Protein AF-W1X4L1-F1 (afdb_monomer_lite)

Sequence (65 aa):
MERLIQSHFSLENVIKFLKSMDLTKCQDIRLLHLSDENSDAAMFKQAVEAATGKYVVVEQERSPL

Structure (mmCIF, N/CA/C/O backbone):
data_AF-W1X4L1-F1
#
_entry.id   AF-W1X4L1-F1
#
loop_
_atom_site.group_PDB
_atom_site.id
_atom_site.type_symbol
_atom_site.label_atom_id
_atom_site.label_alt_id
_atom_site.label_comp_id
_atom_site.label_asym_id
_atom_site.label_entity_id
_atom_site.label_seq_id
_atom_site.pdbx_PDB_ins_code
_atom_site.Cartn_x
_atom_site.Cartn_y
_atom_site.Cartn_z
_atom_site.occupancy
_atom_site.B_iso_or_equiv
_atom_site.auth_seq_id
_atom_site.auth_comp_id
_atom_site.auth_asym_id
_atom_site.auth_atom_id
_atom_site.pdbx_PDB_model_num
ATOM 1 N N . MET A 1 1 ? 27.264 12.489 -0.010 1.00 43.31 1 MET A N 1
ATOM 2 C CA . MET A 1 1 ? 25.940 13.103 -0.241 1.00 43.31 1 MET A CA 1
ATOM 3 C C . MET A 1 1 ? 24.991 11.979 -0.610 1.00 43.31 1 MET A C 1
ATOM 5 O O . MET A 1 1 ? 24.912 11.606 -1.773 1.00 43.31 1 MET A O 1
ATOM 9 N N . GLU A 1 2 ? 24.382 11.369 0.406 1.00 51.28 2 GLU A N 1
ATOM 10 C CA . GLU A 1 2 ? 23.399 10.288 0.293 1.00 51.28 2 GLU A CA 1
ATOM 11 C C . GLU A 1 2 ? 22.147 10.796 -0.427 1.00 51.28 2 GLU A C 1
ATOM 13 O O . GLU A 1 2 ? 21.149 11.161 0.183 1.00 51.28 2 GLU A O 1
ATOM 18 N N . ARG A 1 3 ? 22.191 10.855 -1.756 1.00 43.44 3 ARG A N 1
ATOM 19 C CA . ARG A 1 3 ? 20.972 10.921 -2.560 1.00 43.44 3 ARG A CA 1
ATOM 20 C C . ARG A 1 3 ? 20.553 9.492 -2.840 1.00 43.44 3 ARG A C 1
ATOM 22 O O . ARG A 1 3 ? 20.710 8.982 -3.941 1.00 43.44 3 ARG A O 1
ATOM 29 N N . LEU A 1 4 ? 20.109 8.841 -1.770 1.00 48.09 4 LEU A N 1
ATOM 30 C CA . LEU A 1 4 ? 19.597 7.479 -1.727 1.00 48.09 4 LEU A CA 1
ATOM 31 C C . LEU A 1 4 ? 18.224 7.447 -2.418 1.00 48.09 4 LEU A C 1
ATOM 33 O O . LEU A 1 4 ? 17.198 7.194 -1.800 1.00 48.09 4 LEU A O 1
ATOM 37 N N . ILE A 1 5 ? 18.188 7.754 -3.714 1.00 50.09 5 ILE A N 1
ATOM 38 C CA . ILE A 1 5 ? 17.055 7.377 -4.551 1.00 50.09 5 ILE A CA 1
ATOM 39 C C . ILE A 1 5 ? 17.279 5.898 -4.851 1.00 50.09 5 ILE A C 1
ATOM 41 O O . ILE A 1 5 ? 17.909 5.522 -5.834 1.00 50.09 5 ILE A O 1
ATOM 45 N N . GLN A 1 6 ? 16.816 5.051 -3.932 1.00 45.16 6 GLN A N 1
ATOM 46 C CA . GLN A 1 6 ? 16.432 3.689 -4.272 1.00 45.16 6 GLN A CA 1
ATOM 47 C C . GLN A 1 6 ? 15.258 3.815 -5.245 1.00 45.16 6 GLN A C 1
ATOM 49 O O . GLN A 1 6 ? 14.103 3.886 -4.840 1.00 45.16 6 GLN A O 1
ATOM 54 N N . SER A 1 7 ? 15.566 3.914 -6.536 1.00 50.59 7 SER A N 1
ATOM 55 C CA . SER A 1 7 ? 14.587 4.028 -7.624 1.00 50.59 7 SER A CA 1
ATOM 56 C C . SER A 1 7 ? 13.602 2.851 -7.651 1.00 50.59 7 SER A C 1
ATOM 58 O O . SER A 1 7 ? 12.525 2.961 -8.223 1.00 50.59 7 SER A O 1
ATOM 60 N N . HIS A 1 8 ? 13.950 1.740 -6.993 1.00 58.28 8 HIS A N 1
ATOM 61 C CA . HIS A 1 8 ? 13.052 0.630 -6.705 1.00 58.28 8 HIS A CA 1
ATOM 62 C C . HIS A 1 8 ? 12.448 0.803 -5.312 1.00 58.28 8 HIS A C 1
ATOM 64 O O . HIS A 1 8 ? 13.087 0.524 -4.293 1.00 58.28 8 HIS A O 1
ATOM 70 N N . PHE A 1 9 ? 11.194 1.244 -5.263 1.00 67.62 9 PHE A N 1
ATOM 71 C CA . PHE A 1 9 ? 10.422 1.259 -4.028 1.00 67.62 9 PHE A CA 1
ATOM 72 C C . PHE A 1 9 ? 10.004 -0.182 -3.703 1.00 67.62 9 PHE A C 1
ATOM 74 O O . PHE A 1 9 ? 8.980 -0.673 -4.174 1.00 67.62 9 PHE A O 1
ATOM 81 N N . SER A 1 10 ? 10.857 -0.898 -2.964 1.00 82.44 10 SER A N 1
ATOM 82 C CA . SER A 1 10 ? 10.620 -2.297 -2.594 1.00 82.44 10 SER A CA 1
ATOM 83 C C . SER A 1 10 ? 9.262 -2.476 -1.905 1.00 82.44 10 SER A C 1
ATOM 85 O O . SER A 1 10 ? 8.753 -1.555 -1.261 1.00 82.44 10 SER A O 1
ATOM 87 N N . LEU A 1 11 ? 8.690 -3.682 -1.981 1.00 86.50 11 LEU A N 1
ATOM 88 C CA . LEU A 1 11 ? 7.424 -3.996 -1.312 1.00 86.50 11 LEU A CA 1
ATOM 89 C C . LEU A 1 11 ? 7.457 -3.645 0.186 1.00 86.50 11 LEU A C 1
ATOM 91 O O . LEU A 1 11 ? 6.498 -3.096 0.726 1.00 86.50 11 LEU A O 1
ATOM 95 N N . GLU A 1 12 ? 8.575 -3.928 0.856 1.00 88.19 12 GLU A N 1
ATOM 96 C CA . GLU A 1 12 ? 8.752 -3.602 2.272 1.00 88.19 12 GLU A CA 1
ATOM 97 C C . GLU A 1 12 ? 8.643 -2.090 2.525 1.00 88.19 12 GLU A C 1
ATOM 99 O O . GLU A 1 12 ? 7.959 -1.665 3.461 1.00 88.19 12 GLU A O 1
ATOM 104 N N . ASN A 1 13 ? 9.266 -1.276 1.667 1.00 88.50 13 ASN A N 1
ATOM 105 C CA . ASN A 1 13 ? 9.207 0.179 1.764 1.00 88.50 13 ASN A CA 1
ATOM 106 C C . ASN A 1 13 ? 7.789 0.705 1.490 1.00 88.50 13 ASN A C 1
ATOM 108 O O . ASN A 1 13 ? 7.323 1.566 2.239 1.00 88.50 13 ASN A O 1
ATOM 112 N N . VAL A 1 14 ? 7.070 0.148 0.501 1.00 88.56 14 VAL A N 1
ATOM 113 C CA . VAL A 1 14 ? 5.644 0.459 0.247 1.00 88.56 14 VAL A CA 1
ATOM 114 C C . VAL A 1 14 ? 4.814 0.219 1.506 1.00 88.56 14 VAL A C 1
ATOM 116 O O . VAL A 1 14 ? 4.077 1.098 1.951 1.00 88.56 14 VAL A O 1
ATOM 119 N N . ILE A 1 15 ? 4.952 -0.959 2.117 1.00 92.19 15 ILE A N 1
ATOM 120 C CA . ILE A 1 15 ? 4.163 -1.339 3.291 1.00 92.19 15 ILE A CA 1
ATOM 121 C C . ILE A 1 15 ? 4.483 -0.442 4.490 1.00 92.19 15 ILE A C 1
ATOM 123 O O . ILE A 1 15 ? 3.560 0.029 5.158 1.00 92.19 15 ILE A O 1
ATOM 127 N N . LYS A 1 16 ? 5.768 -0.190 4.771 1.00 92.94 16 LYS A N 1
ATOM 128 C CA . LYS A 1 16 ? 6.187 0.708 5.862 1.00 92.94 16 LYS A CA 1
ATOM 129 C C . LYS A 1 16 ? 5.614 2.110 5.680 1.00 92.94 16 LYS A C 1
ATOM 131 O O . LYS A 1 16 ? 5.084 2.676 6.633 1.00 92.94 16 LYS A O 1
ATOM 136 N N . PHE A 1 17 ? 5.676 2.637 4.461 1.00 91.62 17 PHE A N 1
ATOM 137 C CA . PHE A 1 17 ? 5.132 3.945 4.125 1.00 91.62 17 PHE A CA 1
ATOM 138 C C . PHE A 1 17 ? 3.617 4.006 4.345 1.00 91.62 17 PHE A C 1
ATOM 140 O O . PHE A 1 17 ? 3.146 4.854 5.099 1.00 91.62 17 PHE A O 1
ATOM 147 N N . LEU A 1 18 ? 2.857 3.062 3.785 1.00 93.56 18 LEU A N 1
ATOM 148 C CA . LEU A 1 18 ? 1.397 3.042 3.911 1.00 93.56 18 LEU A CA 1
ATOM 149 C C . LEU A 1 18 ? 0.928 2.844 5.357 1.00 93.56 18 LEU A C 1
ATOM 151 O O . LEU A 1 18 ? -0.034 3.479 5.775 1.00 93.56 18 LEU A O 1
ATOM 155 N N . LYS A 1 19 ? 1.627 2.026 6.155 1.00 92.50 19 LYS A N 1
ATOM 156 C CA . LYS A 1 19 ? 1.315 1.853 7.585 1.00 92.50 19 LYS A CA 1
ATOM 157 C C . LYS A 1 19 ? 1.583 3.101 8.427 1.00 92.50 19 LYS A C 1
ATOM 159 O O . LYS A 1 19 ? 1.023 3.220 9.511 1.00 92.50 19 LYS A O 1
ATOM 164 N N . SER A 1 20 ? 2.440 4.007 7.956 1.00 95.06 20 SER A N 1
ATOM 165 C CA . SER A 1 20 ? 2.690 5.286 8.630 1.00 95.06 20 SER A CA 1
ATOM 166 C C . SER A 1 20 ? 1.621 6.347 8.338 1.00 95.06 20 SER A C 1
ATOM 168 O O . SER A 1 20 ? 1.605 7.391 8.986 1.00 95.06 20 SER A O 1
ATOM 170 N N . MET A 1 21 ? 0.722 6.088 7.382 1.00 93.44 21 MET A N 1
ATOM 171 C CA . MET A 1 21 ? -0.346 7.001 6.982 1.00 93.44 21 MET A CA 1
ATOM 172 C C . MET A 1 21 ? -1.658 6.722 7.716 1.00 93.44 21 MET A C 1
ATOM 174 O O . MET A 1 21 ? -2.001 5.576 8.003 1.00 93.44 21 MET A O 1
ATOM 178 N N . ASP A 1 22 ? -2.454 7.773 7.926 1.00 94.88 22 ASP A N 1
ATOM 179 C CA . ASP A 1 22 ? -3.871 7.625 8.261 1.00 94.88 22 ASP A CA 1
ATOM 180 C C . ASP A 1 22 ? -4.674 7.284 6.996 1.00 94.88 22 ASP A C 1
ATOM 182 O O . ASP A 1 22 ? -4.965 8.138 6.156 1.00 94.88 22 ASP A O 1
ATOM 186 N N . LEU A 1 23 ? -5.037 6.008 6.864 1.00 95.56 23 LEU A N 1
ATOM 187 C CA . LEU A 1 23 ? -5.815 5.487 5.741 1.00 95.56 23 LEU A CA 1
ATOM 188 C C . LEU A 1 23 ? -7.326 5.440 6.026 1.00 95.56 23 LEU A C 1
ATOM 190 O O . LEU A 1 23 ? -8.073 4.870 5.230 1.00 95.56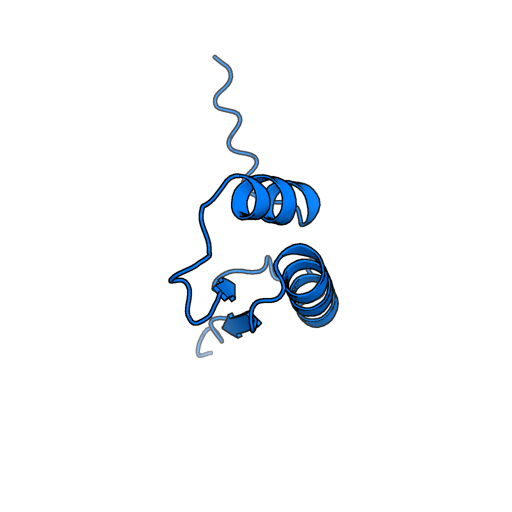 23 LEU A O 1
ATOM 194 N N . THR A 1 24 ? -7.827 6.018 7.122 1.00 94.62 24 THR A N 1
ATOM 195 C CA . THR A 1 24 ? -9.256 5.926 7.493 1.00 94.62 24 THR A CA 1
ATOM 196 C C . THR A 1 24 ? -10.191 6.409 6.381 1.00 94.62 24 THR A C 1
ATOM 198 O O . THR A 1 24 ? -11.185 5.746 6.093 1.00 94.62 24 THR A O 1
ATOM 201 N N . LYS A 1 25 ? -9.828 7.494 5.685 1.00 95.25 25 LYS A N 1
ATOM 202 C CA . LYS A 1 25 ? -10.582 8.063 4.550 1.00 95.25 25 LYS A CA 1
ATOM 203 C C . LYS A 1 25 ? -10.101 7.597 3.168 1.00 95.25 25 LYS A C 1
ATOM 205 O O . LYS A 1 25 ? -10.647 8.033 2.158 1.00 95.25 25 LYS A O 1
ATOM 210 N N . CYS A 1 26 ? -9.081 6.740 3.108 1.00 95.56 26 CYS A N 1
ATOM 211 C CA . CYS A 1 26 ? -8.585 6.179 1.852 1.00 95.56 26 CYS A CA 1
ATOM 212 C C . CYS A 1 26 ? -9.610 5.182 1.288 1.00 95.56 26 CYS A C 1
ATOM 214 O O . CYS A 1 26 ? -10.013 4.247 1.994 1.00 95.56 26 CYS A O 1
ATOM 216 N N . GLN A 1 27 ? -10.033 5.413 0.041 1.00 94.50 27 GLN A N 1
ATOM 217 C CA . GLN A 1 27 ? -10.985 4.570 -0.691 1.00 94.50 27 GLN A CA 1
ATOM 218 C C . GLN A 1 27 ? -10.273 3.358 -1.302 1.00 94.50 27 GLN A C 1
ATOM 220 O O . GLN A 1 27 ? -10.663 2.219 -1.055 1.00 94.50 27 GLN A O 1
ATOM 225 N N . ASP A 1 28 ? -9.186 3.614 -2.022 1.00 94.75 28 ASP A N 1
ATOM 226 C CA . ASP A 1 28 ? -8.368 2.616 -2.697 1.00 94.75 28 ASP A CA 1
ATOM 227 C C . ASP A 1 28 ? -6.908 3.079 -2.789 1.00 94.75 28 ASP A C 1
ATOM 229 O O . ASP A 1 28 ? -6.592 4.266 -2.663 1.00 94.75 28 ASP A O 1
ATOM 233 N N . ILE A 1 29 ? -6.014 2.114 -2.988 1.00 94.75 29 ILE A N 1
ATOM 234 C CA . ILE A 1 29 ? -4.588 2.341 -3.214 1.00 94.75 29 ILE A CA 1
ATOM 235 C C . ILE A 1 29 ? -4.266 1.903 -4.642 1.00 94.75 29 ILE A C 1
ATOM 237 O O . ILE A 1 29 ? -4.549 0.767 -5.023 1.00 94.75 29 ILE A O 1
ATOM 241 N N . ARG A 1 30 ? -3.640 2.784 -5.430 1.00 92.62 30 ARG A N 1
ATOM 242 C CA . ARG A 1 30 ? -3.262 2.493 -6.821 1.00 92.62 30 ARG A CA 1
ATOM 243 C C . ARG A 1 30 ? -1.750 2.430 -6.983 1.00 92.62 30 ARG A C 1
ATOM 245 O O . ARG A 1 30 ? -1.051 3.409 -6.731 1.00 92.62 30 ARG A O 1
AT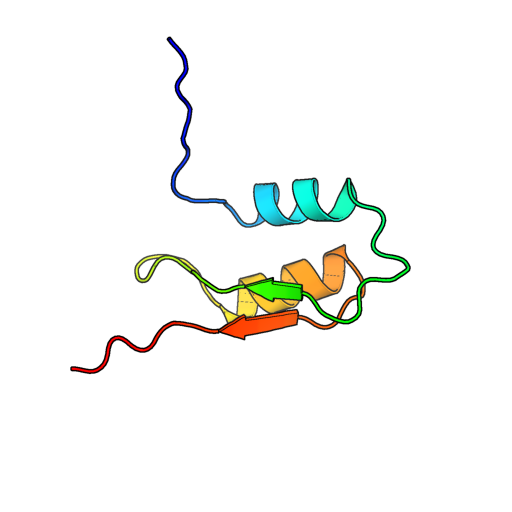OM 252 N N . LEU A 1 31 ? -1.256 1.267 -7.397 1.00 88.94 31 LEU A N 1
ATOM 253 C CA . LEU A 1 31 ? 0.140 1.026 -7.750 1.00 88.94 31 LEU A CA 1
ATOM 254 C C . LEU A 1 31 ? 0.299 1.274 -9.256 1.00 88.94 31 LEU A C 1
ATOM 256 O O . LEU A 1 31 ? -0.164 0.462 -10.050 1.00 88.94 31 LEU A O 1
ATOM 260 N N . LEU A 1 32 ? 0.900 2.409 -9.628 1.00 84.44 32 LEU A N 1
ATOM 261 C CA . LEU A 1 32 ? 0.959 2.898 -11.020 1.00 84.44 32 LEU A CA 1
ATOM 262 C C . LEU A 1 32 ? 2.220 2.479 -11.791 1.00 84.44 32 LEU A C 1
ATOM 264 O O . LEU A 1 32 ? 2.254 2.515 -13.014 1.00 84.44 32 LEU A O 1
ATOM 268 N N . HIS A 1 33 ? 3.296 2.149 -11.080 1.00 77.06 33 HIS A N 1
ATOM 269 C CA . HIS A 1 33 ? 4.571 1.819 -11.703 1.00 77.06 33 HIS A CA 1
ATOM 270 C C . HIS A 1 33 ? 5.225 0.685 -10.927 1.00 77.06 33 HIS A C 1
ATOM 272 O O . HIS A 1 33 ? 5.765 0.878 -9.836 1.00 77.06 33 HIS A O 1
ATOM 278 N N . LEU A 1 34 ? 5.127 -0.514 -11.485 1.00 76.25 34 LEU A N 1
ATOM 279 C CA . LEU A 1 34 ? 5.898 -1.666 -11.052 1.00 76.25 34 LEU A CA 1
ATOM 280 C C . LEU A 1 34 ? 7.015 -1.847 -12.069 1.00 76.25 34 LEU A C 1
ATO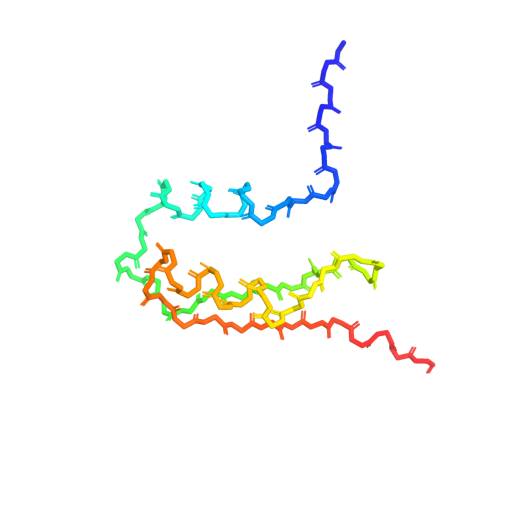M 282 O O . LEU A 1 34 ? 6.749 -1.837 -13.264 1.00 76.25 34 LEU A O 1
ATOM 286 N N . SER A 1 35 ? 8.257 -1.975 -11.607 1.00 68.19 35 SER A N 1
ATOM 287 C CA . SER A 1 35 ? 9.387 -2.165 -12.517 1.00 68.19 35 SER A CA 1
ATOM 288 C C . SER A 1 35 ? 9.215 -3.462 -13.314 1.00 68.19 35 SER A C 1
ATOM 290 O O . SER A 1 35 ? 9.043 -4.520 -12.697 1.00 68.19 35 SER A O 1
ATOM 292 N N . ASP A 1 36 ? 9.328 -3.362 -14.641 1.00 62.03 36 ASP A N 1
ATOM 293 C CA . ASP A 1 36 ? 9.057 -4.423 -15.628 1.00 62.03 36 ASP A CA 1
ATOM 294 C C . ASP A 1 36 ? 9.814 -5.737 -15.368 1.00 62.03 36 ASP A C 1
ATOM 296 O O . ASP A 1 36 ? 9.341 -6.816 -15.712 1.00 62.03 36 ASP A O 1
ATOM 300 N N . GLU A 1 37 ? 10.989 -5.661 -14.741 1.00 54.81 37 GLU A N 1
ATOM 301 C CA . GLU A 1 37 ? 11.922 -6.788 -14.657 1.00 54.81 37 GLU A CA 1
ATOM 302 C C . GLU A 1 37 ? 11.828 -7.619 -13.368 1.00 54.81 37 GLU A C 1
ATOM 304 O O . GLU A 1 37 ? 12.446 -8.678 -13.300 1.00 54.81 37 GLU A O 1
ATOM 309 N N . ASN A 1 38 ? 11.111 -7.179 -12.320 1.00 54.72 38 ASN A N 1
ATOM 310 C CA . ASN A 1 38 ? 11.226 -7.876 -11.024 1.00 54.72 38 ASN A CA 1
ATOM 311 C C . ASN A 1 38 ? 10.084 -7.673 -10.012 1.00 54.72 38 ASN A C 1
ATOM 313 O O . ASN A 1 38 ? 10.261 -7.919 -8.818 1.00 54.72 38 ASN A O 1
ATOM 317 N N . SER A 1 39 ? 8.927 -7.164 -10.435 1.00 60.03 39 SER A N 1
ATOM 318 C CA . SER A 1 39 ? 7.805 -6.894 -9.529 1.00 60.03 39 SER A CA 1
ATOM 319 C C . SER A 1 39 ? 6.583 -7.711 -9.928 1.00 60.03 39 SER A C 1
ATOM 321 O O . SER A 1 39 ? 5.850 -7.347 -10.842 1.00 60.03 39 SER A 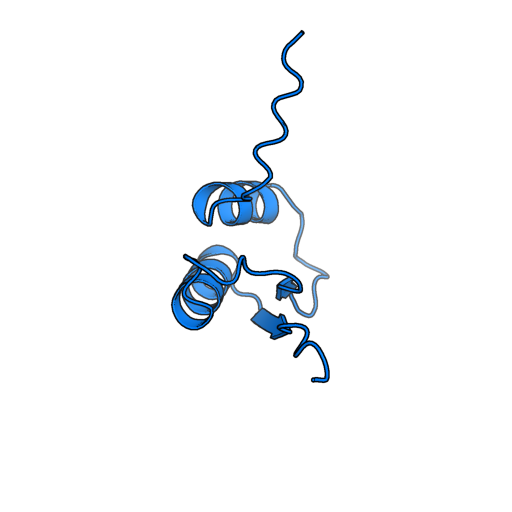O 1
ATOM 323 N N . ASP A 1 40 ? 6.349 -8.819 -9.223 1.00 79.62 40 ASP A N 1
ATOM 324 C CA . ASP A 1 40 ? 5.098 -9.567 -9.338 1.00 79.62 40 ASP A CA 1
ATOM 325 C C . ASP A 1 40 ? 3.946 -8.680 -8.839 1.00 79.62 40 ASP A C 1
ATOM 327 O O . ASP A 1 40 ? 3.753 -8.462 -7.640 1.00 79.62 40 ASP A O 1
ATOM 331 N N . ALA A 1 41 ? 3.192 -8.133 -9.791 1.00 83.75 41 ALA A N 1
ATOM 332 C CA . ALA A 1 41 ? 2.055 -7.261 -9.541 1.00 83.75 41 ALA A CA 1
ATOM 333 C C . ALA A 1 41 ? 0.999 -7.892 -8.634 1.00 83.75 41 ALA A C 1
ATOM 335 O O . ALA A 1 41 ? 0.415 -7.200 -7.796 1.00 83.75 41 ALA A O 1
ATOM 336 N N . ALA A 1 42 ? 0.764 -9.197 -8.779 1.00 86.75 42 ALA A N 1
ATOM 337 C CA . ALA A 1 42 ? -0.188 -9.907 -7.945 1.00 86.75 42 ALA A CA 1
ATOM 338 C C . ALA A 1 42 ? 0.337 -10.010 -6.510 1.00 86.75 42 ALA A C 1
ATOM 340 O O . ALA A 1 42 ? -0.408 -9.728 -5.569 1.00 86.75 42 ALA A O 1
ATOM 341 N N . MET A 1 43 ? 1.627 -10.319 -6.344 1.00 88.31 43 MET A N 1
ATOM 342 C CA . MET A 1 43 ? 2.271 -10.352 -5.030 1.00 88.31 43 MET A CA 1
ATOM 343 C C . MET A 1 43 ? 2.222 -8.980 -4.341 1.00 88.31 43 MET A C 1
ATOM 345 O O . MET A 1 43 ? 1.849 -8.891 -3.171 1.00 88.31 43 MET A O 1
ATOM 349 N N . PHE A 1 44 ? 2.554 -7.898 -5.055 1.00 89.88 44 PHE A N 1
ATOM 350 C CA . PHE A 1 44 ? 2.499 -6.540 -4.504 1.00 89.88 44 PHE A CA 1
ATOM 351 C C . PHE A 1 44 ? 1.085 -6.159 -4.083 1.00 89.88 44 PHE A C 1
ATOM 353 O O . PHE A 1 44 ? 0.889 -5.676 -2.968 1.00 89.88 44 PHE A O 1
ATOM 360 N N . LYS A 1 45 ? 0.097 -6.423 -4.944 1.00 91.81 45 LYS A N 1
ATOM 361 C CA . LYS A 1 45 ? -1.308 -6.190 -4.625 1.00 91.81 45 LYS A CA 1
ATOM 3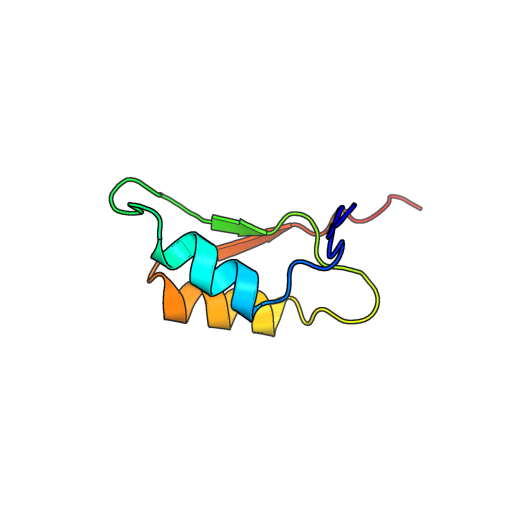62 C C . LYS A 1 45 ? -1.696 -6.908 -3.331 1.00 91.81 45 LYS A C 1
ATOM 364 O O . LYS A 1 45 ? -2.108 -6.252 -2.379 1.00 91.81 45 LYS A O 1
ATOM 369 N N . GLN A 1 46 ? -1.504 -8.226 -3.270 1.00 94.31 46 GLN A N 1
ATOM 370 C CA . GLN A 1 46 ? -1.902 -9.041 -2.117 1.00 94.31 46 GLN A CA 1
ATOM 371 C C . GLN A 1 46 ? -1.232 -8.584 -0.821 1.00 94.31 46 GLN A C 1
ATOM 373 O O . GLN A 1 46 ? -1.884 -8.476 0.217 1.00 94.31 46 GLN A O 1
ATOM 378 N N . ALA A 1 47 ? 0.065 -8.290 -0.870 1.00 94.12 47 ALA A N 1
ATOM 379 C CA . ALA A 1 47 ? 0.807 -7.871 0.306 1.00 94.12 47 ALA A CA 1
ATOM 380 C C . ALA A 1 47 ? 0.373 -6.483 0.809 1.00 94.12 47 ALA A C 1
ATOM 382 O O . ALA A 1 47 ? 0.274 -6.273 2.020 1.00 94.12 47 ALA A O 1
ATOM 383 N N . VAL A 1 48 ? 0.066 -5.547 -0.094 1.00 94.06 48 VAL A N 1
ATOM 384 C CA . VAL A 1 48 ? -0.445 -4.221 0.282 1.00 94.06 48 VAL A CA 1
ATOM 385 C C . VAL A 1 48 ? -1.878 -4.307 0.815 1.00 94.06 48 VAL A C 1
ATOM 387 O O . VAL A 1 48 ? -2.172 -3.679 1.835 1.00 94.06 48 VAL A O 1
ATOM 390 N N . GLU A 1 49 ? -2.751 -5.118 0.210 1.00 96.31 49 GLU A N 1
ATOM 391 C CA . GLU A 1 49 ? -4.112 -5.369 0.715 1.00 96.31 49 GLU A CA 1
ATOM 392 C C . GLU A 1 49 ? -4.061 -5.964 2.127 1.00 96.31 49 GLU A C 1
ATOM 394 O O . GLU A 1 49 ? -4.698 -5.445 3.043 1.00 96.31 49 GLU A O 1
ATOM 399 N N . ALA A 1 50 ? -3.230 -6.989 2.341 1.00 96.56 50 ALA A N 1
ATOM 400 C CA . ALA A 1 50 ? -3.055 -7.619 3.649 1.00 96.56 50 ALA A CA 1
ATOM 401 C C . ALA A 1 50 ? -2.493 -6.651 4.705 1.00 96.56 50 ALA A C 1
ATOM 403 O O . ALA A 1 50 ? -2.864 -6.716 5.876 1.00 96.56 50 ALA A O 1
ATOM 404 N N . ALA A 1 51 ? -1.599 -5.743 4.307 1.00 95.94 51 ALA A N 1
ATOM 405 C CA . ALA A 1 51 ? -0.970 -4.794 5.217 1.00 95.94 51 ALA A CA 1
ATOM 406 C C . ALA A 1 51 ? -1.865 -3.608 5.603 1.00 95.94 51 ALA A C 1
ATOM 408 O O . ALA A 1 51 ? -1.688 -3.061 6.693 1.00 95.94 51 ALA A O 1
ATOM 409 N N . THR A 1 52 ? -2.759 -3.182 4.708 1.00 95.88 52 THR A N 1
ATOM 410 C CA . THR A 1 52 ? -3.536 -1.937 4.849 1.00 95.88 52 THR A CA 1
ATOM 411 C C . THR A 1 52 ? -5.029 -2.167 5.064 1.00 95.88 52 THR A C 1
ATOM 413 O O . THR A 1 52 ? -5.722 -1.263 5.528 1.00 95.88 52 THR A O 1
ATOM 416 N N . GLY A 1 53 ? -5.543 -3.351 4.717 1.00 95.94 53 GLY A N 1
ATOM 417 C CA . GLY A 1 53 ? -6.978 -3.640 4.689 1.00 95.94 53 GLY A CA 1
ATOM 418 C C . GLY A 1 53 ? -7.743 -2.831 3.636 1.00 95.94 53 GLY A C 1
ATOM 419 O O . GLY A 1 53 ? -8.967 -2.730 3.714 1.00 95.94 53 GLY A O 1
ATOM 420 N N . LYS A 1 54 ? -7.040 -2.206 2.684 1.00 95.88 54 LYS A N 1
ATOM 421 C CA . LYS A 1 54 ? -7.621 -1.399 1.608 1.00 95.88 54 LYS A CA 1
ATOM 422 C C . LYS A 1 54 ? -7.600 -2.166 0.302 1.00 95.88 54 LYS A C 1
ATOM 424 O O . LYS A 1 54 ? -6.714 -2.982 0.084 1.00 95.88 54 LYS A O 1
ATOM 429 N N . TYR A 1 55 ? -8.570 -1.876 -0.558 1.00 95.81 55 TYR A N 1
ATOM 430 C CA . TYR A 1 55 ? -8.587 -2.396 -1.918 1.00 9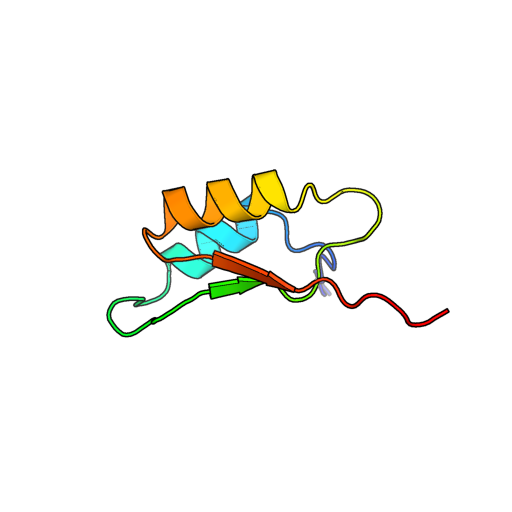5.81 55 TYR A CA 1
ATOM 431 C C . TYR A 1 55 ? -7.409 -1.822 -2.709 1.00 95.81 55 TYR A C 1
ATOM 433 O O . TYR A 1 55 ? -7.161 -0.612 -2.650 1.00 95.81 55 TYR A O 1
ATOM 441 N N . VAL A 1 56 ? -6.688 -2.681 -3.436 1.00 95.19 56 VAL A N 1
ATOM 442 C CA . VAL A 1 56 ? -5.512 -2.272 -4.213 1.00 95.19 56 VAL A CA 1
ATOM 443 C C . VAL A 1 56 ? -5.714 -2.565 -5.695 1.00 95.19 56 VAL A C 1
ATOM 445 O O . VAL A 1 56 ? -6.061 -3.678 -6.096 1.00 95.19 56 VAL A O 1
ATOM 448 N N . VAL A 1 57 ? -5.430 -1.567 -6.528 1.00 92.25 57 VAL A N 1
ATOM 449 C CA . VAL A 1 57 ? -5.393 -1.696 -7.988 1.00 92.25 57 VAL A CA 1
ATOM 450 C C . VAL A 1 57 ? -3.956 -1.542 -8.457 1.00 92.25 57 VAL A C 1
ATOM 452 O O . VAL A 1 57 ? -3.236 -0.660 -7.995 1.00 92.25 57 VAL A O 1
ATOM 455 N N . VAL A 1 58 ? -3.540 -2.397 -9.385 1.00 88.56 58 VAL A N 1
ATOM 456 C CA . VAL A 1 58 ? -2.278 -2.229 -10.103 1.00 88.56 58 VAL A CA 1
ATOM 457 C C . VAL A 1 58 ? -2.607 -1.737 -11.504 1.00 88.56 58 VAL A C 1
ATOM 459 O O . VAL A 1 58 ? -3.226 -2.463 -12.280 1.00 88.56 58 VAL A O 1
ATOM 462 N N . GLU A 1 59 ? -2.200 -0.513 -11.816 1.00 82.12 59 GLU A N 1
ATOM 463 C CA . GLU A 1 59 ? -2.228 0.029 -13.171 1.00 82.12 59 GLU A CA 1
ATOM 464 C C . GLU A 1 59 ? -0.798 -0.067 -13.704 1.00 82.12 59 GLU A C 1
ATOM 466 O O . GLU A 1 59 ? 0.079 0.659 -13.260 1.00 82.12 59 GLU A O 1
ATOM 471 N N . GLN A 1 60 ? -0.533 -1.012 -14.605 1.00 67.12 60 GLN A N 1
ATOM 472 C CA . GLN A 1 60 ? 0.701 -0.989 -15.389 1.00 67.12 60 GLN A CA 1
ATOM 473 C C . GLN A 1 60 ? 0.417 -0.162 -16.639 1.00 67.12 60 GLN A C 1
ATOM 475 O O . GLN A 1 60 ? -0.510 -0.494 -17.386 1.00 67.12 60 GLN A O 1
ATOM 480 N N . GLU A 1 61 ? 1.189 0.902 -16.876 1.00 59.38 61 GLU A N 1
ATOM 481 C CA . GLU A 1 61 ? 1.218 1.543 -18.189 1.00 59.38 61 GLU A CA 1
ATOM 482 C C . GLU A 1 61 ? 1.619 0.478 -19.215 1.00 59.38 61 GLU A C 1
ATOM 484 O O . GLU A 1 61 ? 2.782 0.101 -19.336 1.00 59.38 61 GLU A O 1
ATOM 489 N N . ARG A 1 62 ? 0.645 -0.041 -19.970 1.00 52.53 62 ARG A N 1
ATOM 490 C CA . ARG A 1 62 ? 0.959 -0.709 -21.229 1.00 52.53 62 ARG A CA 1
ATOM 491 C C . ARG A 1 62 ? 1.542 0.380 -22.114 1.00 52.53 62 ARG A C 1
ATOM 493 O O . ARG A 1 62 ? 0.768 1.173 -22.642 1.00 52.53 62 ARG A O 1
ATOM 500 N N . SER A 1 63 ? 2.868 0.439 -22.253 1.00 47.06 63 SER A N 1
ATOM 501 C CA . SER A 1 63 ? 3.475 1.208 -23.340 1.00 47.06 63 SER A CA 1
ATOM 502 C C . SER A 1 63 ? 2.756 0.800 -24.631 1.00 47.06 63 SER A C 1
ATOM 504 O O . SER A 1 63 ? 2.782 -0.389 -24.969 1.00 47.06 63 SER A O 1
ATOM 506 N N . PRO A 1 64 ? 2.035 1.713 -25.306 1.00 45.31 64 PRO A N 1
ATOM 507 C CA . PRO A 1 64 ? 1.501 1.407 -26.618 1.00 45.31 64 PRO A CA 1
ATOM 508 C C . PRO A 1 64 ? 2.708 1.197 -27.535 1.00 45.31 64 PRO A C 1
ATOM 510 O O . PRO A 1 64 ? 3.532 2.099 -27.684 1.00 45.31 64 PRO A O 1
ATOM 513 N N . LEU A 1 65 ? 2.843 -0.028 -28.051 1.00 46.34 65 LEU A N 1
ATOM 514 C CA . LEU A 1 65 ? 3.761 -0.351 -29.144 1.00 46.34 65 LEU A CA 1
ATOM 515 C C . LEU A 1 65 ? 3.477 0.541 -30.357 1.00 46.34 65 LEU A C 1
ATOM 517 O O . LEU A 1 65 ? 2.276 0.774 -30.638 1.00 46.34 65 LEU A O 1
#

pLDDT: mean 79.59, std 18.31, range [43.31, 96.56]

Organism: NCBI:txid408170

Secondary structure (DSSP, 8-state):
------SS--HHHHHHHHHTS--TT--EEEE----TTT--HHHHHHHHHHHH-SEEEE-------

Foldseek 3Di:
DPPPPPVDCDLVNVLVVLVVDDCVVPAEAEAEDDPPPDDDPVVSQVSNCVSNVHHYHYHYPPPDD

Radius of gyration: 13.03 Å; chains: 1; bounding box: 37×24×38 Å